Protein AF-A0A6M0AJE8-F1 (afdb_monomer_lite)

Structure (mmCIF, N/CA/C/O backbone):
data_AF-A0A6M0AJE8-F1
#
_entry.id   AF-A0A6M0AJE8-F1
#
loop_
_atom_site.group_PDB
_atom_site.id
_atom_site.type_symbol
_atom_site.label_atom_id
_atom_site.label_alt_id
_atom_site.label_comp_id
_atom_site.label_asym_id
_atom_site.label_entity_id
_atom_site.label_seq_id
_atom_site.pdbx_PDB_ins_code
_atom_site.Cartn_x
_atom_site.Cartn_y
_atom_site.Cartn_z
_atom_site.occupancy
_atom_site.B_iso_or_equiv
_atom_site.auth_seq_id
_atom_site.auth_comp_id
_atom_site.auth_asym_id
_atom_site.auth_atom_id
_atom_site.pdbx_PDB_model_num
ATOM 1 N N . ASP A 1 1 ? 10.842 1.215 -7.332 1.00 59.62 1 ASP A N 1
ATOM 2 C CA . ASP A 1 1 ? 10.039 2.405 -6.976 1.00 59.62 1 ASP A CA 1
ATOM 3 C C . ASP A 1 1 ? 8.539 2.149 -6.835 1.00 59.62 1 ASP A C 1
ATOM 5 O O . ASP A 1 1 ? 7.910 2.816 -6.026 1.00 59.62 1 ASP A O 1
ATOM 9 N N . SER A 1 2 ? 7.977 1.116 -7.471 1.00 63.06 2 SER A N 1
ATOM 10 C CA . SER A 1 2 ? 6.565 0.699 -7.339 1.00 63.06 2 SER A CA 1
ATOM 11 C C . SER A 1 2 ? 6.069 0.464 -5.897 1.00 63.06 2 SER A C 1
ATOM 13 O O . SER A 1 2 ? 4.923 0.772 -5.569 1.00 63.06 2 SER A O 1
ATOM 15 N N . THR A 1 3 ? 6.930 -0.037 -5.004 1.00 64.94 3 THR A N 1
ATOM 16 C CA . THR A 1 3 ? 6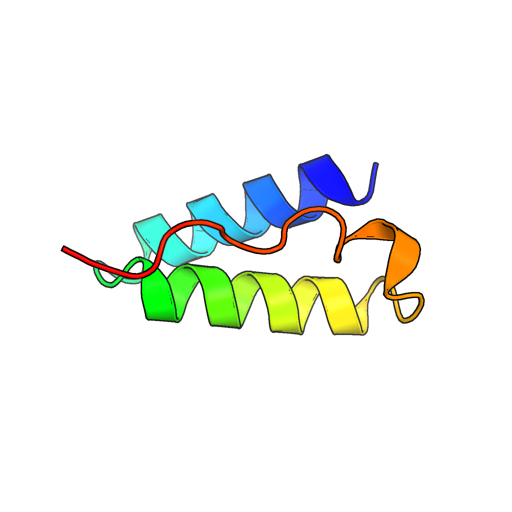.619 -0.232 -3.575 1.00 64.94 3 THR A CA 1
ATOM 17 C C . THR A 1 3 ? 6.379 1.079 -2.825 1.00 64.94 3 THR A C 1
ATOM 19 O O . THR A 1 3 ? 5.506 1.151 -1.959 1.00 64.94 3 THR A O 1
ATOM 22 N N . ALA A 1 4 ? 7.164 2.114 -3.133 1.00 77.19 4 ALA A N 1
ATOM 23 C CA . ALA A 1 4 ? 7.036 3.408 -2.473 1.00 77.19 4 ALA A CA 1
ATOM 24 C C . ALA A 1 4 ? 5.724 4.085 -2.885 1.00 77.19 4 ALA A C 1
ATOM 26 O O . ALA A 1 4 ? 5.015 4.594 -2.022 1.00 77.19 4 ALA A O 1
ATOM 27 N N . ASP A 1 5 ? 5.354 3.990 -4.164 1.00 77.25 5 ASP A N 1
ATOM 28 C CA . ASP A 1 5 ? 4.095 4.531 -4.685 1.00 77.25 5 ASP A CA 1
ATOM 29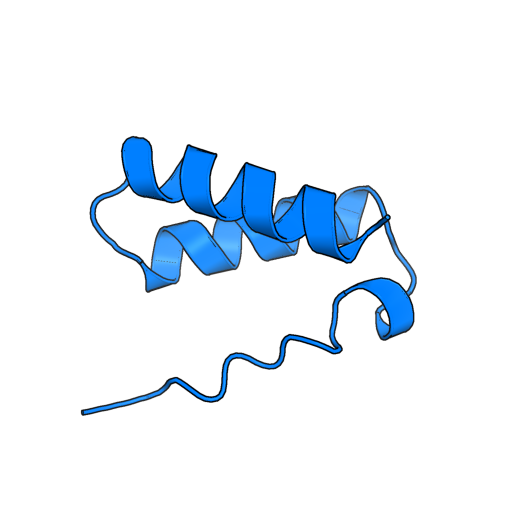 C C . ASP A 1 5 ? 2.868 3.873 -4.038 1.00 77.25 5 ASP A C 1
ATOM 31 O O . ASP A 1 5 ? 1.933 4.568 -3.637 1.00 77.25 5 ASP A O 1
ATOM 35 N N . LEU A 1 6 ? 2.888 2.544 -3.858 1.00 77.38 6 LEU A N 1
ATOM 36 C CA . LEU A 1 6 ? 1.819 1.820 -3.161 1.00 77.38 6 LEU A CA 1
ATOM 37 C C . LEU A 1 6 ? 1.674 2.294 -1.708 1.00 77.38 6 LEU A C 1
ATOM 39 O O . LEU A 1 6 ? 0.560 2.530 -1.246 1.00 77.38 6 LEU A O 1
ATOM 43 N N . MET A 1 7 ? 2.790 2.454 -0.991 1.00 80.62 7 MET A N 1
ATOM 44 C CA . MET A 1 7 ? 2.783 2.917 0.401 1.00 80.62 7 MET A CA 1
ATOM 45 C C . MET A 1 7 ? 2.317 4.373 0.517 1.00 80.62 7 MET A C 1
ATOM 47 O O . MET A 1 7 ? 1.523 4.687 1.404 1.00 80.62 7 MET A O 1
ATOM 51 N N . ILE A 1 8 ? 2.754 5.255 -0.387 1.00 85.38 8 ILE A N 1
ATOM 52 C CA . ILE A 1 8 ? 2.309 6.656 -0.443 1.00 85.38 8 ILE A CA 1
ATOM 53 C C . ILE A 1 8 ? 0.795 6.716 -0.663 1.00 85.38 8 ILE A C 1
ATOM 55 O O . ILE A 1 8 ? 0.093 7.407 0.078 1.00 85.38 8 ILE A O 1
ATOM 59 N N . GLU A 1 9 ? 0.279 5.961 -1.634 1.00 84.00 9 GLU A N 1
ATOM 60 C CA . GLU A 1 9 ? -1.152 5.943 -1.925 1.00 84.00 9 GLU A CA 1
ATOM 61 C C . GLU A 1 9 ? -1.952 5.297 -0.787 1.00 84.00 9 GLU A C 1
ATOM 63 O O . GLU A 1 9 ? -3.001 5.817 -0.412 1.00 84.00 9 GLU A O 1
ATOM 68 N N . PHE A 1 10 ? -1.441 4.233 -0.160 1.00 84.19 10 PHE A N 1
ATOM 69 C CA . PHE A 1 10 ? -2.067 3.611 1.008 1.00 84.19 10 PHE A CA 1
ATOM 70 C C . PHE A 1 10 ? -2.233 4.599 2.161 1.00 84.19 10 PHE A C 1
ATOM 72 O O . PHE A 1 10 ? -3.341 4.760 2.671 1.00 84.19 10 PHE A O 1
ATOM 79 N N . TYR A 1 11 ? -1.172 5.313 2.549 1.00 86.81 11 TYR A N 1
ATOM 80 C CA . TYR A 1 11 ? -1.270 6.314 3.613 1.00 86.81 11 TYR A CA 1
ATOM 81 C C . TYR A 1 11 ? -2.174 7.487 3.221 1.00 86.81 11 TYR A C 1
ATOM 83 O O . TYR A 1 11 ? -2.924 7.982 4.064 1.00 86.81 11 TYR A O 1
ATOM 91 N N . ARG A 1 12 ? -2.164 7.903 1.949 1.00 87.19 12 ARG A N 1
ATOM 92 C CA . ARG A 1 12 ? -3.064 8.946 1.436 1.00 87.19 12 ARG A CA 1
ATOM 93 C C . ARG A 1 12 ? -4.534 8.538 1.540 1.00 87.19 12 ARG A C 1
ATOM 95 O O . ARG A 1 12 ? -5.375 9.366 1.892 1.00 87.19 12 ARG A O 1
ATOM 102 N N . GLN A 1 13 ? -4.844 7.279 1.242 1.00 85.75 13 GLN A N 1
ATOM 103 C CA . GLN A 1 13 ? -6.193 6.726 1.347 1.00 85.75 13 GLN A CA 1
ATOM 104 C C . GLN A 1 13 ? -6.588 6.481 2.806 1.00 85.75 13 GLN A C 1
ATOM 106 O O . GLN A 1 13 ? -7.724 6.755 3.176 1.00 85.75 13 GLN A O 1
ATOM 111 N N . LEU A 1 14 ? -5.650 6.060 3.6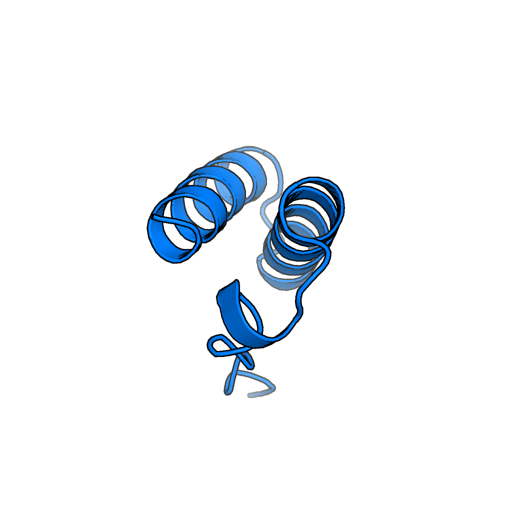58 1.00 85.44 14 LEU A N 1
ATOM 112 C CA . LEU A 1 14 ? -5.878 5.836 5.087 1.00 85.44 14 LEU A CA 1
ATOM 113 C C . LEU A 1 14 ? -6.162 7.136 5.853 1.00 85.44 14 LEU A C 1
ATOM 115 O O . LEU A 1 14 ? -6.933 7.141 6.806 1.00 85.44 14 LEU A O 1
ATOM 119 N N . GLN A 1 15 ? -5.567 8.256 5.434 1.00 85.69 15 GLN A N 1
ATOM 120 C CA . GLN A 1 15 ? -5.898 9.569 6.000 1.00 85.69 15 GLN A CA 1
ATOM 121 C C . GLN A 1 15 ? -7.314 10.035 5.633 1.00 85.69 15 GLN A C 1
ATOM 123 O O . GLN A 1 15 ? -7.907 10.816 6.372 1.00 85.69 15 GLN A O 1
ATOM 128 N N . GLN A 1 16 ? -7.853 9.572 4.504 1.00 83.75 16 GLN A N 1
ATOM 129 C CA . GLN A 1 16 ? -9.193 9.937 4.032 1.00 83.75 16 GLN A CA 1
ATOM 130 C C . GLN A 1 16 ? -10.266 8.944 4.489 1.00 83.75 16 GLN A C 1
ATOM 132 O O . GLN A 1 16 ? -11.410 9.331 4.713 1.00 83.75 16 GLN A O 1
ATOM 137 N N . THR A 1 17 ? -9.899 7.670 4.630 1.00 77.94 17 THR A N 1
ATOM 138 C CA . THR A 1 17 ? -10.797 6.567 4.957 1.00 77.94 17 THR A CA 1
ATOM 139 C C . THR A 1 17 ? -10.301 5.861 6.219 1.00 77.94 17 THR A C 1
ATOM 141 O O . THR A 1 17 ? -9.222 5.272 6.194 1.00 77.94 17 THR A O 1
ATOM 144 N N . PRO A 1 18 ? -11.082 5.851 7.316 1.00 77.88 18 PRO A N 1
ATOM 145 C CA . PRO A 1 18 ? -10.695 5.165 8.552 1.00 77.88 18 PRO A CA 1
ATOM 146 C C . PRO A 1 18 ? -10.664 3.631 8.415 1.00 77.88 18 PRO A C 1
ATOM 148 O O . PRO A 1 18 ? -10.136 2.941 9.286 1.00 77.88 18 PRO A O 1
ATOM 151 N N . ASP A 1 19 ? -11.208 3.094 7.324 1.00 84.06 19 ASP A N 1
ATOM 152 C CA . ASP A 1 19 ? -11.167 1.675 6.992 1.00 84.06 19 ASP A CA 1
ATOM 153 C C . ASP A 1 19 ? -9.880 1.321 6.223 1.00 84.06 19 ASP A C 1
ATOM 155 O O . ASP A 1 19 ? -9.694 1.658 5.049 1.00 84.06 19 ASP A O 1
ATOM 159 N N . LYS A 1 20 ? -8.982 0.606 6.908 1.00 80.12 20 LYS A N 1
ATOM 160 C CA . LYS A 1 20 ? -7.696 0.147 6.365 1.00 80.12 20 LYS A CA 1
ATOM 161 C C . LYS A 1 20 ? -7.859 -0.796 5.174 1.00 80.12 20 LYS A C 1
ATOM 163 O O . LYS A 1 20 ? -7.038 -0.741 4.259 1.00 80.12 20 LYS A O 1
ATOM 168 N N . ALA A 1 21 ? -8.886 -1.645 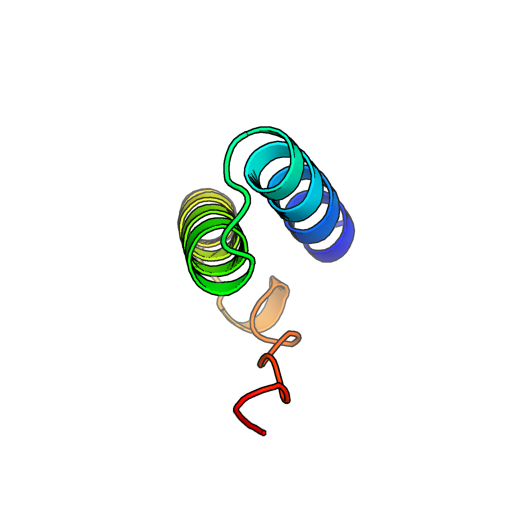5.172 1.00 80.94 21 ALA A N 1
ATOM 169 C CA . ALA A 1 21 ? -9.112 -2.605 4.097 1.00 80.94 21 ALA A CA 1
ATOM 170 C C . ALA A 1 21 ? -9.561 -1.885 2.820 1.00 80.94 21 ALA A C 1
ATOM 172 O O . ALA A 1 21 ? -9.058 -2.165 1.728 1.00 80.94 21 ALA A O 1
ATOM 173 N N . VAL A 1 22 ? -10.443 -0.891 2.962 1.00 82.38 22 VAL A N 1
ATOM 174 C CA . VAL A 1 22 ? -10.871 -0.039 1.844 1.00 82.38 22 VAL A CA 1
ATOM 175 C C . VAL A 1 22 ? -9.705 0.801 1.321 1.00 82.38 22 VAL A C 1
ATOM 177 O O . VAL A 1 22 ? -9.467 0.822 0.112 1.00 82.38 22 VAL A O 1
ATOM 180 N N . ALA A 1 23 ? -8.931 1.429 2.212 1.00 86.19 23 ALA A N 1
ATOM 181 C CA . ALA A 1 23 ? -7.778 2.246 1.834 1.00 86.19 23 ALA A CA 1
ATOM 182 C C . ALA A 1 23 ? -6.718 1.444 1.061 1.00 86.19 23 ALA A C 1
ATOM 184 O O . ALA A 1 23 ? -6.215 1.893 0.029 1.00 86.19 23 ALA A O 1
ATOM 185 N N . LEU A 1 24 ? -6.423 0.224 1.516 1.00 81.31 24 LEU A N 1
ATOM 186 C CA . LEU A 1 24 ? -5.493 -0.680 0.848 1.00 81.31 24 LEU A CA 1
ATOM 187 C C . LEU A 1 24 ? -5.995 -1.116 -0.524 1.00 81.31 24 LEU A C 1
ATOM 189 O O . LEU A 1 24 ? -5.245 -1.051 -1.496 1.00 81.31 24 LEU A O 1
ATOM 193 N N . ARG A 1 25 ? -7.264 -1.521 -0.633 1.00 82.88 25 ARG A N 1
ATOM 194 C CA . ARG A 1 25 ? -7.848 -1.916 -1.919 1.00 82.88 25 ARG A CA 1
ATOM 195 C C . ARG A 1 25 ? -7.787 -0.770 -2.928 1.00 82.88 25 ARG A C 1
ATOM 197 O O . ARG A 1 25 ? -7.464 -0.993 -4.094 1.00 82.88 25 ARG A O 1
ATOM 204 N N . GLN A 1 26 ? -8.069 0.453 -2.486 1.00 83.19 26 GLN A N 1
ATOM 205 C CA . GLN A 1 26 ? -8.024 1.646 -3.328 1.00 83.19 26 GLN A CA 1
ATOM 206 C C . GLN A 1 26 ? -6.594 1.967 -3.794 1.00 83.19 26 GLN A C 1
ATOM 208 O O . GLN A 1 26 ? -6.383 2.301 -4.965 1.00 83.19 26 GLN A O 1
ATOM 213 N N . ALA A 1 27 ? -5.612 1.812 -2.902 1.00 83.69 27 ALA A N 1
ATOM 214 C CA . ALA A 1 27 ? -4.202 1.965 -3.233 1.00 83.69 27 ALA A CA 1
ATOM 215 C C . ALA A 1 27 ? -3.745 0.902 -4.239 1.00 83.69 27 ALA A C 1
ATOM 217 O O . ALA A 1 27 ? -3.208 1.252 -5.285 1.00 83.69 27 ALA A O 1
ATOM 218 N N . MET A 1 28 ? -4.081 -0.372 -4.010 1.00 77.62 28 MET A N 1
ATOM 219 C CA . MET A 1 28 ? -3.777 -1.468 -4.936 1.00 77.62 28 MET A CA 1
ATOM 220 C C . MET A 1 28 ? -4.388 -1.251 -6.326 1.00 77.62 28 MET A C 1
ATOM 222 O O . MET A 1 28 ? -3.714 -1.466 -7.327 1.00 77.62 28 MET A O 1
ATOM 226 N N . LEU A 1 29 ? -5.638 -0.779 -6.418 1.00 81.81 29 LEU A N 1
ATOM 227 C CA . LEU A 1 29 ? -6.278 -0.467 -7.704 1.00 81.81 29 LEU A CA 1
ATOM 228 C C . LEU A 1 29 ? -5.594 0.691 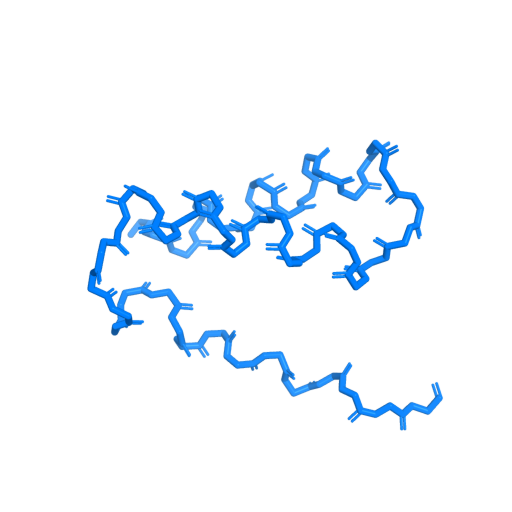-8.440 1.00 81.81 29 LEU A C 1
ATOM 230 O O . LEU A 1 29 ? -5.537 0.694 -9.670 1.00 81.81 29 LEU A O 1
ATOM 234 N N . THR A 1 30 ? -5.096 1.682 -7.704 1.00 81.31 30 THR A N 1
ATOM 235 C CA . THR A 1 30 ? -4.370 2.822 -8.277 1.00 81.31 30 THR A CA 1
ATOM 236 C C . THR A 1 30 ? -2.994 2.390 -8.774 1.00 81.31 30 THR A C 1
ATOM 238 O O . THR A 1 30 ? -2.640 2.679 -9.917 1.00 81.31 30 THR A O 1
ATOM 241 N N . THR A 1 31 ? -2.265 1.612 -7.974 1.00 77.38 31 THR A N 1
ATOM 242 C CA . THR A 1 31 ? -0.965 1.051 -8.353 1.00 77.38 31 THR A CA 1
ATOM 243 C C . THR A 1 31 ? -1.093 0.079 -9.526 1.00 77.38 31 THR A C 1
ATOM 245 O O . THR A 1 31 ? -0.277 0.148 -10.436 1.00 77.38 31 THR A O 1
ATOM 248 N N . LEU A 1 32 ? -2.157 -0.733 -9.597 1.00 76.38 32 LEU A N 1
ATOM 249 C CA . LEU A 1 32 ? -2.456 -1.606 -10.743 1.00 76.38 32 LEU A CA 1
ATOM 250 C C . LEU A 1 32 ? -2.611 -0.819 -12.056 1.00 76.38 32 LEU A C 1
ATOM 252 O O . LEU A 1 32 ? -2.207 -1.295 -13.115 1.00 76.38 32 LEU A O 1
ATOM 256 N N . LYS A 1 33 ? -3.199 0.384 -12.010 1.00 78.88 33 LYS A N 1
ATOM 257 C CA . LYS A 1 33 ? -3.347 1.234 -13.203 1.00 78.88 33 LYS A CA 1
ATOM 258 C C . LYS A 1 33 ? -2.013 1.792 -13.699 1.00 78.88 33 LYS A C 1
ATOM 260 O O . LYS A 1 33 ? -1.873 2.005 -14.898 1.00 78.88 33 LYS A O 1
ATOM 265 N N . GLN A 1 34 ? -1.072 2.059 -12.795 1.00 74.25 34 GLN A N 1
ATOM 266 C CA . GLN A 1 34 ? 0.260 2.569 -13.141 1.00 74.25 34 GLN A CA 1
ATOM 267 C C . GLN A 1 34 ? 1.241 1.450 -13.504 1.00 74.25 34 GLN A C 1
ATOM 269 O O . GLN A 1 34 ? 2.041 1.612 -14.420 1.00 74.25 34 GLN A O 1
ATOM 274 N N . TYR A 1 35 ? 1.138 0.308 -12.828 1.00 72.25 35 TYR A N 1
ATOM 275 C CA . TYR A 1 35 ? 2.011 -0.847 -12.977 1.00 72.25 35 TYR A CA 1
ATOM 276 C C . TYR A 1 35 ? 1.161 -2.071 -13.350 1.00 72.25 35 TYR A C 1
ATOM 278 O O . TYR A 1 35 ? 0.711 -2.817 -12.478 1.00 72.25 35 TYR A O 1
ATOM 286 N N . PRO A 1 36 ? 0.916 -2.316 -14.648 1.00 68.31 36 PRO A N 1
ATOM 287 C CA . PRO A 1 36 ? 0.102 -3.449 -15.088 1.00 68.31 36 PRO A CA 1
ATOM 288 C C . PRO A 1 36 ? 0.761 -4.804 -14.798 1.00 68.31 36 PRO A C 1
ATOM 290 O O . PRO A 1 36 ? 0.074 -5.822 -14.804 1.00 68.31 36 PRO A O 1
ATOM 293 N N . ASN A 1 37 ? 2.072 -4.828 -14.527 1.00 69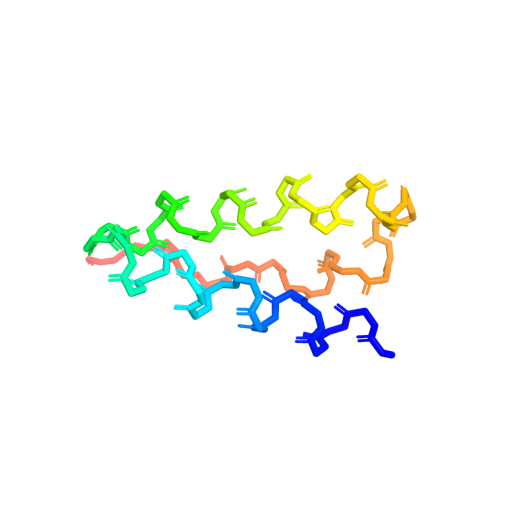.69 37 ASN A N 1
ATOM 294 C CA . ASN A 1 37 ? 2.810 -6.027 -14.151 1.00 69.69 37 ASN A CA 1
ATOM 295 C C . ASN A 1 37 ? 2.593 -6.340 -12.664 1.00 69.69 37 ASN A C 1
ATOM 297 O O . ASN A 1 37 ? 3.147 -5.645 -11.809 1.00 69.69 37 ASN A O 1
ATOM 301 N N . PRO A 1 38 ? 1.862 -7.418 -12.322 1.00 63.69 38 PRO A N 1
ATOM 302 C CA . PRO A 1 38 ? 1.568 -7.762 -10.933 1.00 63.69 38 PRO A CA 1
ATOM 303 C C . PRO A 1 38 ? 2.834 -8.027 -10.120 1.00 63.69 38 PRO A C 1
ATOM 305 O O . PRO A 1 38 ? 2.860 -7.790 -8.925 1.00 63.69 38 PRO A O 1
ATOM 308 N N . VAL A 1 39 ? 3.918 -8.464 -10.762 1.00 65.31 39 VAL A N 1
ATOM 309 C CA . VAL A 1 39 ? 5.203 -8.750 -10.106 1.00 65.31 39 VAL A CA 1
ATOM 310 C C . VAL A 1 39 ? 5.789 -7.520 -9.396 1.00 65.31 39 VAL A C 1
ATOM 312 O O . VAL A 1 39 ? 6.495 -7.675 -8.405 1.00 65.31 39 VAL A O 1
ATOM 315 N N . GLU A 1 40 ? 5.473 -6.304 -9.850 1.00 64.06 40 GLU A N 1
ATOM 316 C CA . GLU A 1 40 ? 6.069 -5.073 -9.314 1.00 64.06 40 GLU A CA 1
ATOM 317 C C . GLU A 1 40 ? 5.385 -4.548 -8.040 1.00 64.06 40 GLU A C 1
ATOM 319 O O . GLU A 1 40 ? 5.974 -3.728 -7.336 1.00 64.06 40 GLU A O 1
ATOM 324 N N . TRP A 1 41 ? 4.175 -5.014 -7.711 1.00 64.12 41 TRP A N 1
ATOM 325 C CA . TRP A 1 41 ? 3.403 -4.545 -6.544 1.00 64.12 41 TRP A CA 1
ATOM 326 C C . TRP A 1 41 ? 2.662 -5.659 -5.784 1.00 64.12 41 TRP A C 1
ATOM 328 O O . TRP A 1 41 ? 2.403 -5.508 -4.592 1.00 64.12 41 TRP A O 1
ATOM 338 N N . ALA A 1 42 ? 2.386 -6.811 -6.407 1.00 62.03 42 ALA A N 1
ATOM 339 C CA . ALA A 1 42 ? 1.765 -7.977 -5.765 1.00 62.03 42 ALA A CA 1
ATOM 340 C C . ALA A 1 42 ? 2.708 -8.725 -4.803 1.00 62.03 42 ALA A C 1
ATOM 342 O O . ALA A 1 42 ? 2.285 -9.672 -4.140 1.00 62.03 42 ALA A O 1
ATOM 343 N N . ALA A 1 43 ? 3.963 -8.277 -4.664 1.00 57.56 43 ALA A N 1
ATOM 344 C CA . ALA A 1 43 ? 4.831 -8.683 -3.557 1.00 57.56 43 ALA A CA 1
ATOM 345 C C . ALA A 1 43 ? 4.208 -8.337 -2.187 1.00 57.56 43 ALA A C 1
ATOM 347 O O . ALA A 1 43 ? 4.468 -9.023 -1.202 1.00 57.56 43 ALA A O 1
ATOM 348 N N . PHE A 1 44 ? 3.322 -7.335 -2.139 1.00 58.28 44 PHE A N 1
ATOM 349 C CA . PHE A 1 44 ? 2.451 -7.062 -0.999 1.00 58.28 44 PHE A CA 1
ATOM 350 C C . PHE A 1 44 ? 1.141 -7.834 -1.149 1.00 58.28 44 PHE A C 1
ATOM 352 O O . PHE A 1 44 ? 0.068 -7.263 -1.334 1.00 58.28 44 PHE A O 1
ATOM 359 N N . THR A 1 45 ? 1.213 -9.159 -1.050 1.00 53.81 45 THR A N 1
ATOM 360 C CA . THR A 1 45 ? 0.046 -9.889 -0.550 1.00 53.81 45 THR A CA 1
ATOM 361 C C . THR A 1 45 ? -0.091 -9.477 0.907 1.00 53.81 45 THR A C 1
ATOM 363 O O . THR A 1 45 ? 0.807 -9.745 1.705 1.00 53.81 45 THR A O 1
ATOM 366 N N . LEU A 1 46 ? -1.156 -8.745 1.240 1.00 50.69 46 LEU A N 1
ATOM 367 C CA . LEU A 1 46 ? -1.456 -8.402 2.622 1.00 50.69 46 LEU A CA 1
ATOM 368 C C . LEU A 1 46 ? -1.738 -9.708 3.370 1.00 50.69 46 LEU A C 1
ATOM 370 O O . LEU A 1 46 ? -2.860 -10.202 3.388 1.00 50.69 46 LEU A O 1
ATOM 374 N N . ILE A 1 47 ? -0.701 -10.292 3.964 1.00 49.38 47 ILE A N 1
ATOM 375 C CA . ILE A 1 47 ? -0.855 -11.299 5.007 1.00 49.38 47 ILE A CA 1
ATOM 376 C C . ILE A 1 47 ? -1.343 -10.513 6.226 1.00 49.38 47 ILE A C 1
ATOM 378 O O . ILE A 1 47 ? -0.556 -9.977 7.002 1.00 49.38 47 ILE A O 1
ATOM 382 N N . GLY A 1 48 ? -2.656 -10.315 6.277 1.00 45.69 48 GLY A N 1
ATOM 383 C CA . GLY A 1 48 ? -3.337 -9.423 7.210 1.00 45.69 48 GLY A CA 1
ATOM 384 C C . GLY A 1 48 ? -4.861 -9.503 7.088 1.00 45.69 48 GLY A C 1
ATOM 385 O O . GLY A 1 48 ? -5.531 -8.486 7.204 1.00 45.69 48 GLY A O 1
ATOM 386 N N . GLU A 1 49 ? -5.391 -10.694 6.817 1.00 48.47 49 GLU A N 1
ATOM 387 C CA . GLU A 1 49 ? -6.716 -11.151 7.260 1.00 48.47 49 GLU A CA 1
ATOM 388 C C . GLU A 1 49 ? -6.429 -12.273 8.273 1.00 48.47 49 GLU A C 1
ATOM 390 O O . GLU A 1 49 ? -5.578 -13.118 8.008 1.00 48.47 49 GLU A O 1
ATOM 395 N N . ALA A 1 50 ? -7.052 -12.379 9.436 1.00 43.66 50 ALA A N 1
ATOM 396 C CA . ALA A 1 50 ? -8.012 -11.538 10.126 1.00 43.66 50 ALA A CA 1
ATOM 397 C C . ALA A 1 50 ? -7.979 -12.003 11.591 1.00 43.66 50 ALA A C 1
ATOM 399 O O . ALA A 1 50 ? -8.022 -13.209 11.839 1.00 43.66 50 ALA A O 1
ATOM 400 N N . GLU A 1 51 ? -7.917 -11.079 12.541 1.00 40.09 51 GLU A N 1
ATOM 401 C CA . GLU A 1 51 ? -8.483 -11.308 13.874 1.00 40.09 51 GLU A CA 1
ATOM 402 C C . GLU A 1 51 ? -9.342 -10.101 14.242 1.00 40.09 51 GLU A C 1
ATOM 404 O O . GLU A 1 51 ? -8.915 -8.962 13.925 1.00 40.09 51 GLU A O 1
#

Radius of gyration: 10.64 Å; chains: 1; bounding box: 21×22×29 Å

pLDDT: mean 72.42, std 13.0, range [40.09, 87.19]

Secondary structure (DSSP, 8-state):
-HHHHHHHHHHHHHHH-S-HHHHHHHHHHHHHHH---GGGTTT--------

Foldseek 3Di:
DLQVQLVVQLVVLCVVDVDSVVSNVVSVVVSCVVCVPCVSPVVPPPPCDDD

Sequence (51 aa):
DSTADLMIEFYRQLQQTPDKAVALRQAMLTTLKQYPNPVEWAAFTLIGEAE